Protein AF-A0A3D2M4D9-F1 (afdb_monomer_lite)

Sequence (129 aa):
GVFFDGTGNNLANAVVTEQCRHDDLQLVGERTLQEVMDYCQRHGFSDSNGDGYFTQAPDGSYGNAPSNVARLYGLYRDDTDQPLAADAESAVVRIYLEGIGTSSGEADSLYGQITGRGDTGIQARVRQS

Structure (mmCIF, N/CA/C/O backbone):
data_AF-A0A3D2M4D9-F1
#
_entry.id   AF-A0A3D2M4D9-F1
#
loop_
_atom_site.group_PDB
_atom_site.id
_atom_site.type_symbol
_atom_site.label_atom_id
_atom_site.label_alt_id
_atom_site.label_comp_id
_atom_site.label_asym_id
_atom_site.label_entity_id
_atom_site.label_seq_id
_atom_site.pdbx_PDB_ins_code
_atom_site.Cartn_x
_atom_site.Cartn_y
_atom_site.Cartn_z
_atom_site.occupancy
_atom_site.B_iso_or_equiv
_atom_site.auth_seq_id
_atom_site.auth_comp_id
_atom_site.auth_asym_id
_atom_site.auth_atom_id
_atom_site.pdbx_PDB_model_num
ATOM 1 N N . GLY A 1 1 ? 13.258 -1.057 -9.816 1.00 93.75 1 GLY A N 1
ATOM 2 C CA . GLY A 1 1 ? 12.795 0.022 -8.932 1.00 93.75 1 GLY A CA 1
ATOM 3 C C . GLY A 1 1 ? 12.333 -0.565 -7.620 1.00 93.75 1 GLY A C 1
ATOM 4 O O . GLY A 1 1 ? 11.639 -1.572 -7.641 1.00 93.75 1 GLY A O 1
ATOM 5 N N . VAL A 1 2 ? 12.725 0.044 -6.504 1.00 96.38 2 VAL A N 1
ATOM 6 C CA . VAL A 1 2 ? 12.248 -0.316 -5.162 1.00 96.38 2 VAL A CA 1
ATOM 7 C C . VAL A 1 2 ? 11.299 0.788 -4.695 1.00 96.38 2 VAL A C 1
ATOM 9 O O . VAL A 1 2 ? 11.669 1.961 -4.727 1.00 96.38 2 VAL A O 1
ATOM 12 N N . PHE A 1 3 ? 10.077 0.423 -4.318 1.00 97.50 3 PHE A N 1
ATOM 13 C CA . PHE A 1 3 ? 8.973 1.342 -4.051 1.00 97.50 3 PHE A CA 1
ATOM 14 C C . PHE A 1 3 ? 8.528 1.222 -2.594 1.00 97.50 3 PHE A C 1
ATOM 16 O O . PHE A 1 3 ? 7.851 0.266 -2.239 1.00 97.50 3 PHE A O 1
ATOM 23 N N . PHE A 1 4 ? 8.912 2.192 -1.766 1.00 97.25 4 PHE A N 1
ATOM 24 C CA . PHE A 1 4 ? 8.519 2.268 -0.358 1.00 97.25 4 PHE A CA 1
ATOM 25 C C . PHE A 1 4 ? 7.232 3.076 -0.216 1.00 97.25 4 PHE A C 1
ATOM 27 O O . PHE A 1 4 ? 7.211 4.254 -0.582 1.00 97.25 4 PHE A O 1
ATOM 34 N N . ASP A 1 5 ? 6.173 2.460 0.298 1.00 97.00 5 ASP A N 1
ATOM 35 C CA . ASP A 1 5 ? 4.900 3.148 0.491 1.00 97.00 5 ASP A CA 1
ATOM 36 C C . ASP A 1 5 ? 4.906 4.102 1.702 1.00 97.00 5 ASP A C 1
ATOM 38 O O . ASP A 1 5 ? 5.816 4.109 2.537 1.00 97.00 5 ASP A O 1
ATOM 42 N N . GLY A 1 6 ? 3.880 4.946 1.785 1.00 94.75 6 GLY A N 1
ATOM 43 C CA . GLY A 1 6 ? 3.696 5.912 2.859 1.00 94.75 6 GLY A CA 1
ATOM 44 C C . GLY A 1 6 ? 3.311 5.264 4.189 1.00 94.75 6 GLY A C 1
ATOM 45 O O . GLY A 1 6 ? 2.703 4.200 4.233 1.00 94.75 6 GLY A O 1
ATOM 46 N N . THR A 1 7 ? 3.638 5.934 5.293 1.00 95.75 7 THR A N 1
ATOM 47 C CA . THR A 1 7 ? 3.255 5.525 6.652 1.00 95.75 7 THR A CA 1
ATOM 48 C C . THR A 1 7 ? 1.764 5.190 6.750 1.00 95.75 7 THR A C 1
ATOM 50 O O . THR A 1 7 ? 0.928 5.964 6.292 1.00 95.75 7 THR A O 1
ATOM 53 N N . GLY A 1 8 ? 1.441 4.046 7.356 1.00 94.12 8 GLY A N 1
ATOM 54 C CA . GLY A 1 8 ? 0.066 3.573 7.530 1.00 94.12 8 GLY A CA 1
ATOM 55 C C . GLY A 1 8 ? -0.617 3.113 6.237 1.00 94.12 8 GLY A C 1
ATOM 56 O O . GLY A 1 8 ? -1.818 2.864 6.249 1.00 94.12 8 GLY A O 1
ATOM 57 N N . ASN A 1 9 ? 0.104 2.999 5.117 1.00 94.38 9 ASN A N 1
ATOM 58 C CA . ASN A 1 9 ? -0.452 2.508 3.860 1.00 94.38 9 ASN A CA 1
ATOM 59 C C . ASN A 1 9 ? 0.289 1.258 3.374 1.00 94.38 9 ASN A C 1
ATOM 61 O O . ASN A 1 9 ? 1.520 1.196 3.392 1.00 94.38 9 ASN A O 1
ATOM 65 N N . ASN A 1 10 ? -0.471 0.250 2.954 1.00 93.75 10 ASN A N 1
ATOM 66 C CA . ASN A 1 10 ? 0.062 -0.860 2.190 1.00 93.75 10 ASN A CA 1
ATOM 67 C C . ASN A 1 10 ? -0.957 -1.338 1.149 1.00 93.75 10 ASN A C 1
A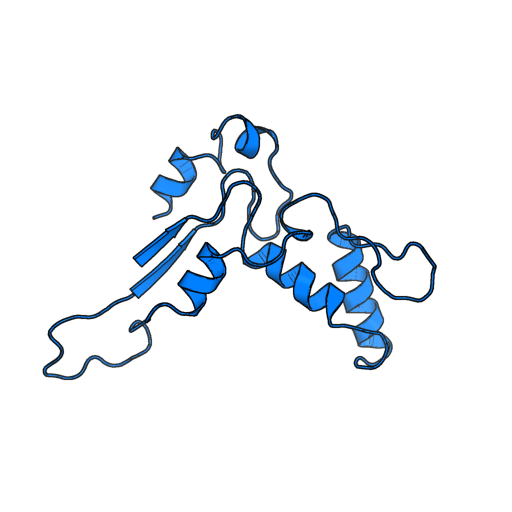TOM 69 O O . ASN A 1 10 ? -2.165 -1.300 1.382 1.00 93.75 10 ASN A O 1
ATOM 73 N N . LEU A 1 11 ? -0.456 -1.802 0.005 1.00 93.88 11 LEU A N 1
ATOM 74 C CA . LEU A 1 11 ? -1.276 -2.182 -1.138 1.00 93.88 11 LEU A CA 1
ATOM 75 C C . LEU A 1 11 ? -2.203 -3.363 -0.824 1.00 93.88 11 LEU A C 1
ATOM 77 O O . LEU A 1 11 ? -3.348 -3.341 -1.259 1.00 93.88 11 LEU A O 1
ATOM 81 N N . ALA A 1 12 ? -1.744 -4.372 -0.079 1.00 91.81 12 ALA A N 1
ATOM 82 C CA . ALA A 1 12 ? -2.549 -5.559 0.201 1.00 91.81 12 ALA A CA 1
ATOM 83 C C . ALA A 1 12 ? -3.807 -5.214 1.015 1.00 91.81 12 ALA A C 1
ATOM 85 O O . ALA A 1 12 ? -4.911 -5.575 0.616 1.00 91.81 12 ALA A O 1
ATOM 86 N N . ASN A 1 13 ? -3.656 -4.447 2.096 1.00 90.50 13 ASN A N 1
ATOM 87 C CA . ASN A 1 13 ? -4.765 -4.007 2.940 1.00 90.50 13 ASN A CA 1
ATOM 88 C C . ASN A 1 13 ? -5.642 -2.977 2.208 1.00 90.50 13 ASN A C 1
ATOM 90 O O . ASN A 1 13 ? -6.862 -3.045 2.299 1.00 90.50 13 ASN A O 1
ATOM 94 N N . ALA A 1 14 ? -5.054 -2.071 1.420 1.00 88.75 14 ALA A N 1
ATOM 95 C CA . ALA A 1 14 ? -5.819 -1.085 0.652 1.00 88.75 14 ALA A CA 1
ATOM 96 C C . ALA A 1 14 ? -6.642 -1.706 -0.498 1.00 88.75 14 ALA A C 1
ATOM 98 O O . ALA A 1 14 ? -7.649 -1.138 -0.914 1.00 88.75 14 ALA A O 1
ATOM 99 N N . VAL A 1 15 ? -6.238 -2.865 -1.033 1.00 83.69 15 VAL A N 1
ATOM 100 C CA . VAL A 1 15 ? -7.025 -3.607 -2.039 1.00 83.69 15 VAL A CA 1
ATOM 101 C C . VAL A 1 15 ? -8.246 -4.281 -1.414 1.00 83.69 15 VAL A C 1
ATOM 103 O O . VAL A 1 15 ? -9.280 -4.365 -2.077 1.00 83.69 15 VAL A O 1
ATOM 106 N N . VAL A 1 16 ? -8.175 -4.682 -0.139 1.00 80.44 16 VAL A N 1
ATOM 107 C CA . VAL A 1 16 ? -9.354 -5.160 0.607 1.00 80.44 16 VAL A CA 1
ATOM 108 C C . VAL A 1 16 ? -10.445 -4.089 0.620 1.00 80.44 16 VAL A C 1
ATOM 110 O O . VAL A 1 16 ? -11.601 -4.403 0.352 1.00 80.44 16 VAL A O 1
ATOM 113 N N . THR A 1 17 ? -10.077 -2.817 0.819 1.00 72.38 17 THR A N 1
ATOM 114 C CA . THR A 1 17 ? -11.002 -1.677 0.706 1.00 72.38 17 THR A CA 1
ATOM 115 C C . THR A 1 17 ? -11.742 -1.654 -0.618 1.00 72.38 17 THR A C 1
ATOM 117 O O . THR A 1 17 ? -12.953 -1.452 -0.642 1.00 72.38 17 THR A O 1
ATOM 120 N N . GLU A 1 18 ? -11.018 -1.817 -1.724 1.00 71.12 18 GLU A N 1
ATOM 121 C CA . GLU A 1 18 ? -11.602 -1.716 -3.059 1.00 71.12 18 GLU A CA 1
ATOM 122 C C . GLU A 1 18 ? -12.625 -2.833 -3.286 1.00 71.12 18 GLU A C 1
ATOM 124 O O . GLU A 1 18 ? -13.718 -2.567 -3.772 1.00 71.12 18 GLU A O 1
ATOM 129 N N . GLN A 1 19 ? -12.313 -4.057 -2.852 1.00 74.25 19 GLN A N 1
ATOM 130 C CA . GLN A 1 19 ? -13.240 -5.190 -2.925 1.00 74.25 19 GLN A CA 1
ATOM 131 C C . GLN A 1 19 ? -14.484 -4.949 -2.066 1.00 74.25 19 GLN A C 1
ATOM 133 O O . GLN A 1 19 ? -15.602 -5.021 -2.569 1.00 74.25 19 GLN A O 1
ATOM 138 N N . CYS A 1 20 ? -14.300 -4.547 -0.807 1.00 77.69 20 CYS A N 1
ATOM 139 C CA . CYS A 1 20 ? -15.410 -4.258 0.099 1.00 77.69 20 CYS A CA 1
ATOM 140 C C . CYS A 1 20 ? -16.296 -3.091 -0.373 1.00 77.69 20 CYS A C 1
ATOM 142 O O . CYS A 1 20 ? -17.467 -3.039 -0.015 1.00 77.69 20 CYS A O 1
ATOM 144 N N . ARG A 1 21 ? -15.774 -2.151 -1.173 1.00 67.56 21 ARG A N 1
ATOM 145 C CA . ARG A 1 21 ? -16.564 -1.056 -1.771 1.00 67.56 21 ARG A CA 1
ATOM 146 C C . ARG A 1 21 ? -17.212 -1.423 -3.104 1.00 67.56 21 ARG A C 1
ATOM 148 O O . ARG A 1 21 ? -18.179 -0.773 -3.482 1.00 67.56 21 ARG A O 1
ATOM 155 N N . HIS A 1 22 ? -16.646 -2.382 -3.833 1.00 66.06 22 HIS A N 1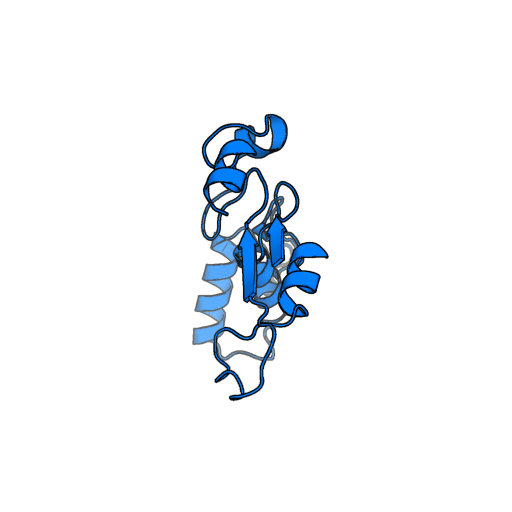
ATOM 156 C CA . HIS A 1 22 ? -17.122 -2.793 -5.153 1.00 66.06 22 HIS A CA 1
ATOM 157 C C . HIS A 1 22 ? -18.197 -3.886 -5.074 1.00 66.06 22 HIS A C 1
ATOM 159 O O . HIS A 1 22 ? -19.068 -3.944 -5.944 1.00 66.06 22 HIS A O 1
ATOM 165 N N . ASP A 1 23 ? -18.162 -4.734 -4.043 1.00 60.66 23 ASP A N 1
ATOM 166 C CA . ASP A 1 23 ? -19.130 -5.812 -3.824 1.00 60.66 23 ASP A CA 1
ATOM 167 C C . ASP A 1 23 ? -20.456 -5.267 -3.256 1.00 60.66 23 ASP A C 1
ATOM 169 O O . ASP A 1 23 ? -20.897 -5.590 -2.155 1.00 60.66 23 ASP A O 1
ATOM 173 N N . ASP A 1 24 ? -21.102 -4.421 -4.059 1.00 53.25 24 ASP A N 1
ATOM 174 C CA . ASP A 1 24 ? -22.504 -4.044 -3.946 1.00 53.25 24 ASP A CA 1
ATOM 175 C C . ASP A 1 24 ? -23.369 -5.307 -4.105 1.00 53.25 24 ASP A C 1
ATOM 177 O O . ASP A 1 24 ? -23.164 -6.109 -5.025 1.00 53.25 24 ASP A O 1
ATOM 181 N N . LEU A 1 25 ? -24.397 -5.442 -3.257 1.00 51.28 25 LEU A N 1
ATOM 182 C CA . LEU A 1 25 ? -25.401 -6.526 -3.203 1.00 51.28 25 LEU A CA 1
ATOM 183 C C . LEU A 1 25 ? -25.963 -7.006 -4.560 1.00 51.28 25 LEU A C 1
ATOM 185 O O . LEU A 1 25 ? -26.581 -8.065 -4.639 1.00 51.28 25 LEU A O 1
ATOM 189 N N . GLN A 1 26 ? -25.785 -6.232 -5.631 1.00 51.59 26 GLN A N 1
ATOM 190 C CA . GLN A 1 26 ? -26.298 -6.517 -6.967 1.00 51.59 26 GLN A CA 1
ATOM 191 C C . GLN A 1 26 ? -25.433 -7.489 -7.791 1.00 51.59 26 GLN A C 1
ATOM 193 O O . GLN A 1 26 ? -25.914 -7.984 -8.810 1.00 51.59 26 GLN A O 1
ATOM 198 N N . LEU A 1 27 ? -24.187 -7.776 -7.388 1.00 52.41 27 LEU A N 1
ATOM 199 C CA . LEU A 1 27 ? -23.225 -8.526 -8.219 1.00 52.41 27 LEU A CA 1
ATOM 200 C C . LEU A 1 27 ? -22.890 -9.942 -7.716 1.00 52.41 27 LEU A C 1
ATOM 202 O O . LEU A 1 27 ? -22.284 -10.717 -8.458 1.00 52.41 27 LEU A O 1
ATOM 206 N N . VAL A 1 28 ? -23.295 -10.311 -6.496 1.00 57.72 28 VAL A N 1
ATOM 207 C CA . VAL A 1 28 ? -22.802 -11.520 -5.814 1.00 57.72 28 VAL A CA 1
ATOM 208 C C . VAL A 1 28 ? -23.964 -12.352 -5.250 1.00 57.72 28 VAL A C 1
ATOM 210 O O . VAL A 1 28 ? -24.859 -11.823 -4.600 1.00 57.72 28 VAL A O 1
ATOM 213 N N . GLY A 1 29 ? -23.981 -13.669 -5.498 1.00 61.88 29 GLY A N 1
ATOM 214 C CA . GLY A 1 29 ? -25.024 -14.567 -4.971 1.00 61.88 29 GLY A CA 1
ATOM 215 C C . GLY A 1 29 ? -24.987 -14.705 -3.439 1.00 61.88 29 GLY A C 1
ATOM 216 O O . GLY A 1 29 ? -23.916 -14.610 -2.845 1.00 61.88 29 GLY A O 1
ATOM 217 N N . GLU A 1 30 ? -26.131 -14.998 -2.802 1.00 62.59 30 GLU A N 1
ATOM 218 C CA . GLU A 1 30 ? -26.339 -14.949 -1.332 1.00 62.59 30 GLU A CA 1
ATOM 219 C C . GLU A 1 30 ? -25.235 -15.609 -0.482 1.00 62.59 30 GLU A C 1
ATOM 221 O O . GLU A 1 30 ? -24.820 -15.064 0.538 1.00 62.59 30 GLU A O 1
ATOM 226 N N . ARG A 1 31 ? -24.721 -16.776 -0.890 1.00 61.28 31 ARG A N 1
ATOM 227 C CA . ARG A 1 31 ? -23.702 -17.505 -0.113 1.00 61.28 31 ARG A CA 1
ATOM 228 C C . ARG A 1 31 ? -22.322 -16.839 -0.170 1.00 61.28 31 ARG A C 1
ATOM 230 O O . ARG A 1 31 ? -21.616 -16.810 0.830 1.00 61.28 31 ARG A O 1
ATOM 237 N N . THR A 1 32 ? -21.950 -16.312 -1.333 1.00 69.81 32 THR A N 1
ATOM 238 C CA . THR A 1 32 ? -20.684 -15.590 -1.538 1.00 69.81 32 THR A CA 1
ATOM 239 C C . THR A 1 32 ? -20.766 -14.191 -0.931 1.00 69.81 32 THR A C 1
ATOM 241 O O . THR A 1 32 ? -19.792 -13.709 -0.367 1.00 69.81 32 THR A O 1
ATOM 244 N N . LEU A 1 33 ? -21.956 -13.586 -0.949 1.00 69.12 33 LEU A N 1
ATOM 245 C CA . LEU A 1 33 ? -22.233 -12.324 -0.277 1.00 69.12 33 LEU A CA 1
ATOM 246 C C . LEU A 1 33 ? -21.955 -12.415 1.231 1.00 69.12 33 LEU A C 1
ATOM 248 O O . LEU A 1 33 ? -21.252 -11.567 1.765 1.00 69.12 33 LEU A O 1
ATOM 252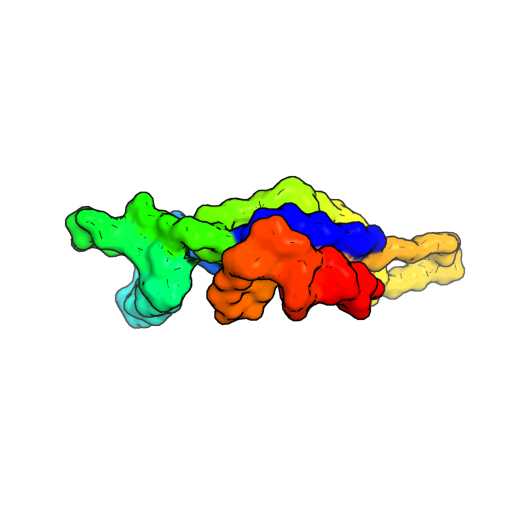 N N . GLN A 1 34 ? -22.436 -13.461 1.912 1.00 73.69 34 GLN A N 1
ATOM 253 C CA . GLN A 1 34 ? -22.190 -13.641 3.349 1.00 73.69 34 GLN A CA 1
ATOM 254 C C . GLN A 1 34 ? -20.688 -13.748 3.674 1.00 73.69 34 GLN A C 1
ATOM 256 O O . GLN A 1 34 ? -20.217 -13.128 4.621 1.00 73.69 34 GLN A O 1
ATOM 261 N N . GLU A 1 35 ? -19.927 -14.504 2.875 1.00 79.00 35 GLU A N 1
ATOM 262 C CA . GLU A 1 35 ? -18.480 -14.689 3.060 1.00 79.00 35 GLU A CA 1
ATOM 263 C C . GLU A 1 35 ? -17.701 -13.371 2.881 1.00 79.00 35 GLU A C 1
ATOM 265 O O . GLU A 1 35 ? -16.794 -13.081 3.667 1.00 79.00 35 GLU A O 1
ATOM 270 N N . VAL A 1 36 ? -18.081 -12.559 1.886 1.00 76.44 36 VAL A N 1
ATOM 271 C CA . VAL A 1 36 ? -17.508 -11.225 1.640 1.00 76.44 36 VAL A CA 1
ATOM 272 C C . VAL A 1 36 ? -17.865 -10.262 2.771 1.00 76.44 36 VAL A C 1
ATOM 274 O O . VAL A 1 36 ? -16.981 -9.591 3.301 1.00 76.44 36 VAL A O 1
ATOM 277 N N . MET A 1 37 ? -19.131 -10.231 3.197 1.00 76.62 37 MET A N 1
ATOM 278 C CA . MET A 1 37 ? -19.580 -9.369 4.294 1.00 76.62 37 MET A CA 1
ATOM 279 C C . MET A 1 37 ? -18.826 -9.677 5.590 1.00 76.62 37 MET A C 1
ATOM 281 O O . MET A 1 37 ? -18.268 -8.774 6.215 1.00 76.62 37 MET A O 1
ATOM 285 N N . ASP A 1 38 ? -18.728 -10.957 5.947 1.00 82.62 38 ASP A N 1
ATOM 286 C CA . ASP A 1 38 ? -17.968 -11.429 7.103 1.00 82.62 38 ASP A CA 1
ATOM 287 C C . ASP A 1 38 ? -16.484 -11.037 7.012 1.00 82.62 38 ASP A C 1
ATOM 289 O O . ASP A 1 38 ? -15.861 -10.672 8.012 1.00 82.62 38 ASP A O 1
ATOM 293 N N . TYR A 1 39 ? -15.890 -11.126 5.819 1.00 84.12 39 TYR A N 1
ATOM 294 C CA . TYR A 1 39 ? -14.505 -10.728 5.585 1.00 84.12 39 TYR A CA 1
ATOM 295 C C . TYR A 1 39 ? -14.296 -9.225 5.794 1.00 84.12 39 TYR A C 1
ATOM 297 O O . TYR A 1 39 ? -13.440 -8.831 6.585 1.00 84.12 39 TYR A O 1
ATOM 305 N N . CYS A 1 40 ? -15.116 -8.392 5.163 1.00 83.88 40 CYS A N 1
ATOM 306 C CA . CYS A 1 40 ? -15.032 -6.940 5.270 1.00 83.88 40 CYS A CA 1
ATOM 307 C C . CYS A 1 40 ? -15.287 -6.447 6.704 1.00 83.88 40 CYS A C 1
ATOM 309 O O . CYS A 1 40 ? -14.543 -5.604 7.209 1.00 83.88 40 CYS A O 1
ATOM 311 N N . GLN A 1 41 ? -16.257 -7.033 7.412 1.00 85.19 41 GLN A N 1
ATOM 312 C CA . GLN A 1 41 ? -16.516 -6.712 8.819 1.00 85.19 41 GLN A CA 1
ATOM 313 C C . GLN A 1 41 ? -15.331 -7.051 9.729 1.00 85.19 41 GLN A C 1
ATOM 315 O O . GLN A 1 41 ? -14.978 -6.253 10.599 1.00 85.19 41 GLN A O 1
ATOM 320 N N . ARG A 1 42 ? -14.657 -8.191 9.510 1.00 85.75 42 ARG A N 1
ATOM 321 C CA . ARG A 1 42 ? -13.430 -8.540 10.255 1.00 85.75 42 ARG A CA 1
ATOM 322 C C . ARG A 1 42 ? -12.305 -7.529 10.051 1.00 85.75 42 ARG A C 1
ATOM 324 O O . ARG A 1 42 ? -11.500 -7.340 10.958 1.00 85.75 42 ARG A O 1
ATOM 331 N N . HIS A 1 43 ? -12.264 -6.876 8.894 1.00 84.62 43 HIS A N 1
ATOM 332 C CA . HIS A 1 43 ? -11.293 -5.831 8.583 1.00 84.62 43 HIS A CA 1
ATOM 333 C C . HIS A 1 43 ? -11.771 -4.419 8.956 1.00 84.62 43 HIS A C 1
ATOM 335 O O . HIS A 1 43 ? -11.084 -3.451 8.655 1.00 84.62 43 HIS A O 1
ATOM 341 N N . GLY A 1 44 ? -12.891 -4.290 9.677 1.00 85.69 44 GLY A N 1
ATOM 342 C CA . GLY A 1 44 ? -13.347 -3.032 10.274 1.00 85.69 44 GLY A CA 1
ATOM 343 C C . GLY A 1 44 ? -14.253 -2.183 9.383 1.00 85.69 44 GLY A C 1
ATOM 344 O O . GLY A 1 44 ? -14.541 -1.037 9.729 1.00 85.69 44 GLY A O 1
ATOM 345 N N . PHE A 1 45 ? -14.733 -2.733 8.266 1.00 87.12 45 PHE A N 1
ATOM 346 C CA . PHE A 1 45 ? -15.813 -2.116 7.504 1.00 87.12 45 PHE A CA 1
ATOM 347 C C . PHE A 1 45 ? -17.146 -2.322 8.216 1.00 87.12 45 PHE A C 1
ATOM 349 O O . PHE A 1 45 ? -17.408 -3.382 8.787 1.00 87.12 45 PHE A O 1
ATOM 356 N N . SER A 1 46 ? -18.012 -1.314 8.176 1.00 84.94 46 SER A N 1
ATOM 357 C CA . SER A 1 46 ? -19.341 -1.416 8.779 1.00 84.94 46 SER A CA 1
ATOM 358 C C . SER A 1 46 ? -20.416 -0.739 7.942 1.00 84.94 46 SER A C 1
ATOM 360 O O . SER A 1 46 ? -20.161 0.210 7.197 1.00 84.94 46 SER A O 1
ATOM 362 N N . ASP A 1 47 ? -21.621 -1.282 8.067 1.00 82.25 47 ASP A N 1
ATOM 363 C CA . ASP A 1 47 ? -22.858 -0.718 7.552 1.00 82.25 47 ASP A CA 1
ATOM 364 C C . ASP A 1 47 ? -23.562 0.007 8.708 1.00 82.25 47 ASP A C 1
ATOM 366 O O . ASP A 1 47 ? -23.955 -0.605 9.704 1.00 82.25 47 ASP A O 1
ATOM 370 N N . SER A 1 48 ? -23.683 1.329 8.597 1.00 77.06 48 SER A N 1
ATOM 371 C CA . SER A 1 48 ? -24.335 2.158 9.614 1.00 77.06 48 SER A CA 1
ATOM 372 C C . SER A 1 48 ? -25.863 2.173 9.528 1.00 77.06 48 SER A C 1
ATOM 374 O O . SER A 1 48 ? -26.509 2.676 10.448 1.00 77.06 48 SER A O 1
ATOM 376 N N . ASN A 1 49 ? -26.438 1.685 8.428 1.00 76.44 49 ASN A N 1
ATOM 377 C CA . ASN A 1 49 ? -27.840 1.885 8.063 1.00 76.44 49 ASN A CA 1
ATOM 378 C C . ASN A 1 49 ? -28.627 0.568 7.942 1.00 76.44 49 ASN A C 1
ATOM 380 O O . ASN A 1 49 ? -29.858 0.604 7.936 1.00 76.44 49 ASN A O 1
ATOM 384 N N . GLY A 1 50 ? -27.943 -0.578 7.898 1.00 69.81 50 GLY A N 1
ATOM 385 C CA . GLY A 1 50 ? -28.542 -1.911 7.816 1.00 69.81 50 GLY A CA 1
ATOM 386 C C . GLY A 1 50 ? -29.057 -2.272 6.420 1.00 69.81 50 GLY A C 1
ATOM 387 O O . GLY A 1 50 ? -29.913 -3.150 6.304 1.00 69.81 50 GLY A O 1
ATOM 388 N N . ASP A 1 51 ? -28.596 -1.573 5.381 1.00 72.25 51 ASP A N 1
ATOM 389 C CA . ASP A 1 51 ? -28.973 -1.792 3.982 1.00 72.25 51 ASP A CA 1
ATOM 390 C C . ASP A 1 51 ? -28.022 -2.748 3.240 1.00 72.25 51 ASP A C 1
ATOM 392 O O . ASP A 1 51 ? -28.267 -3.068 2.078 1.00 72.25 51 ASP A O 1
ATOM 396 N N . GLY A 1 52 ? -26.994 -3.254 3.929 1.00 67.50 52 GLY A N 1
ATOM 397 C CA . GLY A 1 52 ? -25.997 -4.191 3.421 1.00 67.50 52 GLY A CA 1
ATOM 398 C C . GLY A 1 52 ? -24.889 -3.535 2.597 1.00 67.50 52 GLY A C 1
ATOM 399 O O . GLY A 1 52 ? -24.118 -4.250 1.959 1.00 67.50 52 GLY A O 1
ATOM 400 N N . TYR A 1 53 ? -24.786 -2.203 2.628 1.00 69.88 53 TYR A N 1
ATOM 401 C CA . TYR A 1 53 ? -23.699 -1.451 2.011 1.00 69.88 53 TYR A CA 1
ATOM 402 C C . TYR A 1 53 ? -22.713 -0.948 3.070 1.00 69.88 53 TYR A C 1
ATOM 404 O O . TYR A 1 53 ? -23.091 -0.365 4.087 1.00 69.88 53 TYR A O 1
ATOM 412 N N . PHE A 1 54 ? -21.412 -1.123 2.828 1.00 79.06 54 PHE A N 1
ATOM 413 C CA . PHE A 1 54 ? -20.390 -0.583 3.724 1.00 79.06 54 PHE A CA 1
ATOM 414 C C . PHE A 1 54 ? -20.294 0.940 3.581 1.00 79.06 54 PHE A C 1
ATOM 416 O O . PHE A 1 54 ? -19.697 1.467 2.641 1.00 79.06 54 PHE A O 1
ATOM 423 N N . THR A 1 55 ? -20.867 1.664 4.541 1.00 78.69 55 THR A N 1
ATOM 424 C CA . THR A 1 55 ? -20.849 3.135 4.589 1.00 78.69 55 THR A CA 1
ATOM 425 C C . THR A 1 55 ? -19.653 3.694 5.358 1.00 78.69 55 THR A C 1
ATOM 427 O O . THR A 1 55 ? -19.351 4.884 5.241 1.00 78.69 55 THR A O 1
ATOM 430 N N . GLN A 1 56 ? -18.955 2.858 6.131 1.00 84.25 56 GLN A N 1
ATOM 431 C CA . GLN A 1 56 ? -17.788 3.244 6.922 1.00 84.25 56 GLN A CA 1
ATOM 432 C C . GLN A 1 56 ? -16.620 2.289 6.684 1.00 84.25 56 GLN A C 1
ATOM 434 O O . GLN A 1 56 ? -16.767 1.067 6.748 1.00 84.25 56 GLN A O 1
ATOM 439 N N . ALA A 1 57 ? -15.452 2.878 6.442 1.00 86.56 57 ALA A N 1
ATOM 440 C CA . ALA A 1 57 ? -14.173 2.189 6.363 1.00 86.56 57 ALA A CA 1
ATOM 441 C C . ALA A 1 57 ? -13.414 2.348 7.694 1.00 86.56 57 ALA A C 1
ATOM 443 O O . ALA A 1 57 ? -13.613 3.357 8.381 1.00 86.56 57 ALA A O 1
ATOM 444 N N . PRO A 1 58 ? -12.547 1.392 8.064 1.00 88.94 58 PRO A N 1
ATOM 445 C CA . PRO A 1 58 ? -11.732 1.497 9.270 1.00 88.94 58 PRO A CA 1
ATOM 446 C C . PRO A 1 58 ? -10.748 2.670 9.182 1.00 88.94 58 PRO A C 1
ATOM 448 O O . PRO A 1 58 ? -10.325 3.068 8.100 1.00 88.94 58 PRO A O 1
ATOM 451 N N . ASP A 1 59 ? -10.331 3.195 10.331 1.00 87.31 59 ASP A N 1
ATOM 452 C CA . ASP A 1 59 ? -9.221 4.148 10.393 1.00 87.31 59 ASP A CA 1
ATOM 453 C C . ASP A 1 59 ? -7.895 3.367 10.392 1.00 87.31 59 ASP A C 1
ATOM 455 O O . ASP A 1 59 ? -7.589 2.651 11.348 1.00 87.31 59 ASP A O 1
ATOM 459 N N . GLY A 1 60 ? -7.151 3.419 9.282 1.00 90.81 60 GLY A N 1
ATOM 460 C CA . GLY A 1 60 ? -5.894 2.686 9.095 1.00 90.81 60 GLY A CA 1
ATOM 461 C C . GLY A 1 60 ? -5.676 2.180 7.667 1.00 90.81 60 GLY A C 1
ATOM 462 O O . GLY A 1 60 ? -6.380 2.556 6.729 1.00 90.81 60 GLY A O 1
ATOM 463 N N . SER A 1 61 ? -4.694 1.298 7.490 1.00 92.44 61 SER A N 1
ATOM 464 C CA . SER A 1 61 ? -4.276 0.768 6.184 1.00 92.44 61 SER A CA 1
ATOM 465 C C . SER A 1 61 ? -5.391 0.082 5.393 1.00 92.44 61 SER A C 1
ATOM 467 O O . SER A 1 61 ? -5.438 0.227 4.174 1.00 92.44 61 SER A O 1
ATOM 469 N N . TYR A 1 62 ? -6.319 -0.590 6.076 1.00 91.00 62 TYR A N 1
ATOM 470 C CA . TYR A 1 62 ? -7.508 -1.210 5.480 1.00 91.00 62 TYR A CA 1
ATOM 471 C C . TYR A 1 62 ? -8.606 -0.225 5.095 1.00 91.00 62 TYR A C 1
ATOM 473 O O . TYR A 1 62 ? -9.568 -0.640 4.477 1.00 91.00 62 TYR A O 1
ATOM 481 N N . GLY A 1 63 ? -8.538 1.043 5.501 1.00 88.81 63 GLY A N 1
ATOM 482 C CA . GLY A 1 63 ? -9.500 2.064 5.073 1.00 88.81 63 GLY A CA 1
ATOM 483 C C . GLY A 1 63 ? -8.954 2.972 3.983 1.00 88.81 63 GLY A C 1
ATOM 484 O O . GLY A 1 63 ? -9.686 3.777 3.403 1.00 88.81 63 GLY A O 1
ATOM 485 N N . ASN A 1 64 ? -7.660 2.843 3.696 1.00 90.50 64 ASN A N 1
ATOM 486 C CA . ASN A 1 64 ? -6.970 3.640 2.706 1.00 90.50 64 ASN A CA 1
ATOM 487 C C . ASN A 1 64 ? -7.246 3.131 1.288 1.00 90.50 64 ASN A C 1
ATOM 489 O O . ASN A 1 64 ? -7.546 1.960 1.053 1.00 90.50 64 ASN A O 1
ATOM 493 N N . ALA A 1 65 ? -7.095 4.038 0.325 1.00 88.88 65 ALA A N 1
ATOM 494 C CA . ALA A 1 65 ? -6.993 3.695 -1.087 1.00 88.88 65 ALA A CA 1
ATOM 495 C C . ALA A 1 65 ? -5.520 3.441 -1.475 1.00 88.88 65 ALA A C 1
ATOM 497 O O . ALA A 1 65 ? -4.613 3.969 -0.813 1.00 88.88 65 ALA A O 1
ATOM 498 N N . PRO A 1 66 ? -5.259 2.724 -2.589 1.00 91.50 66 PRO A N 1
ATOM 499 C CA . PRO A 1 66 ? -3.907 2.553 -3.109 1.00 91.50 66 PRO A CA 1
ATOM 500 C C . PRO A 1 66 ? -3.207 3.899 -3.330 1.00 91.50 66 PRO A C 1
ATOM 502 O O . PRO A 1 66 ? -3.719 4.778 -4.041 1.00 91.50 66 PRO A O 1
ATOM 505 N N . SER A 1 67 ? -2.027 4.048 -2.726 1.00 94.69 67 SER A N 1
ATOM 506 C CA . SER A 1 67 ? -1.225 5.269 -2.791 1.00 94.69 67 SER A CA 1
ATOM 507 C C . SER A 1 67 ? -0.669 5.527 -4.196 1.00 94.69 67 SER A C 1
ATOM 509 O O . SER A 1 67 ? -0.672 4.658 -5.071 1.00 94.69 67 SER A O 1
ATOM 511 N N . ASN A 1 68 ? -0.105 6.717 -4.419 1.00 96.81 68 ASN A N 1
ATOM 512 C CA . ASN A 1 68 ? 0.623 6.994 -5.660 1.00 96.81 68 ASN A CA 1
ATOM 513 C C . ASN A 1 68 ? 1.852 6.089 -5.836 1.00 96.81 68 ASN A C 1
ATOM 515 O O . ASN A 1 68 ? 2.194 5.769 -6.970 1.00 96.81 68 ASN A O 1
ATOM 519 N N . VAL A 1 69 ? 2.492 5.649 -4.746 1.00 97.44 69 VAL A N 1
ATOM 520 C CA . VAL A 1 69 ? 3.613 4.700 -4.811 1.00 97.44 69 VAL A CA 1
ATOM 521 C C . VAL A 1 69 ? 3.117 3.335 -5.273 1.00 97.44 69 VAL A C 1
ATOM 523 O O . VAL A 1 69 ? 3.704 2.756 -6.182 1.00 97.44 69 VAL A O 1
ATOM 526 N N . ALA A 1 70 ? 2.005 2.856 -4.715 1.00 95.56 70 ALA A N 1
ATOM 527 C CA . ALA A 1 70 ? 1.389 1.600 -5.124 1.00 95.56 70 ALA A CA 1
ATOM 528 C C . ALA A 1 70 ? 0.918 1.644 -6.592 1.00 95.56 70 ALA A C 1
ATOM 530 O O . ALA A 1 70 ? 1.144 0.706 -7.356 1.00 95.56 70 ALA A O 1
ATOM 531 N N . ARG A 1 71 ? 0.340 2.772 -7.027 1.00 95.44 71 ARG A N 1
ATOM 532 C CA . ARG A 1 71 ? -0.039 3.004 -8.432 1.00 95.44 71 ARG A CA 1
ATOM 533 C C . ARG A 1 71 ? 1.177 3.024 -9.352 1.00 95.44 71 ARG A C 1
ATOM 535 O O . ARG A 1 71 ? 1.158 2.382 -10.397 1.00 95.44 71 ARG A O 1
ATOM 542 N N . LEU A 1 72 ? 2.240 3.728 -8.962 1.00 97.06 72 LEU A N 1
ATOM 543 C CA . LEU A 1 72 ? 3.478 3.781 -9.733 1.00 97.06 72 LEU A CA 1
ATOM 544 C C . LEU A 1 72 ? 4.122 2.399 -9.834 1.00 97.06 72 LEU A C 1
ATOM 546 O O . LEU A 1 72 ? 4.516 2.017 -10.928 1.00 97.06 72 LEU A O 1
ATOM 550 N N . TYR A 1 73 ? 4.175 1.640 -8.736 1.00 97.00 73 TYR A N 1
ATOM 551 C CA . TYR A 1 73 ? 4.621 0.247 -8.738 1.00 97.00 73 TYR A CA 1
ATOM 552 C C . TYR A 1 73 ? 3.826 -0.579 -9.755 1.00 97.00 73 TYR A C 1
ATOM 554 O O . TYR A 1 73 ? 4.432 -1.242 -10.594 1.00 97.00 73 TYR A O 1
ATOM 562 N N . GLY A 1 74 ? 2.491 -0.474 -9.744 1.00 94.94 74 GLY A N 1
ATOM 563 C CA . GLY A 1 74 ? 1.604 -1.165 -10.683 1.00 94.94 74 GLY A CA 1
ATOM 564 C C . GLY A 1 74 ? 1.857 -0.822 -12.157 1.00 94.94 74 GLY A C 1
ATOM 565 O O . GLY A 1 74 ? 1.771 -1.706 -13.006 1.0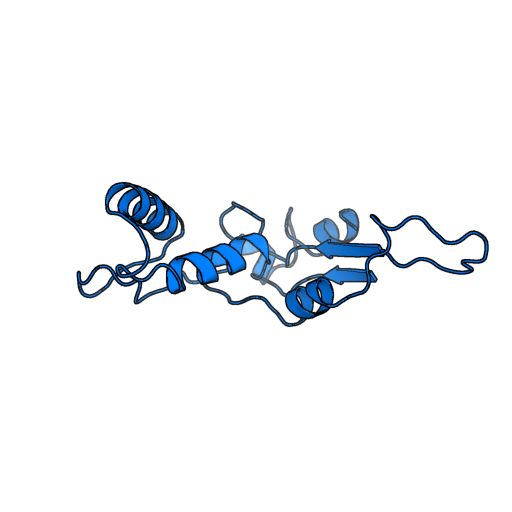0 94.94 74 GLY A O 1
ATOM 566 N N . LEU A 1 75 ? 2.224 0.430 -12.448 1.00 96.00 75 LEU A N 1
ATOM 567 C CA . LEU A 1 75 ? 2.523 0.931 -13.796 1.00 96.00 75 LEU A CA 1
ATOM 568 C C . LEU A 1 75 ? 3.989 0.747 -14.219 1.00 96.00 75 LEU A C 1
ATOM 570 O O . LEU A 1 75 ? 4.319 0.945 -15.389 1.00 96.00 75 LEU A O 1
ATOM 574 N N . TYR A 1 76 ? 4.884 0.426 -13.285 1.00 96.31 76 TYR A N 1
ATOM 575 C CA . TYR A 1 76 ? 6.307 0.309 -13.572 1.00 96.31 76 TYR A CA 1
ATOM 576 C C . TYR A 1 76 ? 6.603 -0.959 -14.372 1.00 96.31 76 TYR A C 1
ATOM 578 O O . TYR A 1 76 ? 6.027 -2.016 -14.111 1.00 96.31 76 TYR A O 1
ATOM 586 N N . ARG A 1 77 ? 7.532 -0.852 -15.329 1.00 93.31 77 ARG A N 1
ATOM 587 C CA . ARG A 1 77 ? 7.955 -1.983 -16.161 1.00 93.31 77 ARG A CA 1
ATOM 588 C C . ARG A 1 77 ? 8.535 -3.099 -15.292 1.00 93.31 77 ARG A C 1
ATOM 590 O O . ARG A 1 77 ? 9.285 -2.828 -14.353 1.00 93.31 77 ARG A O 1
ATOM 597 N N . ASP A 1 78 ? 8.191 -4.331 -15.642 1.00 93.75 78 ASP A N 1
ATOM 598 C CA . ASP A 1 78 ? 8.638 -5.538 -14.963 1.00 93.75 78 ASP A CA 1
ATOM 599 C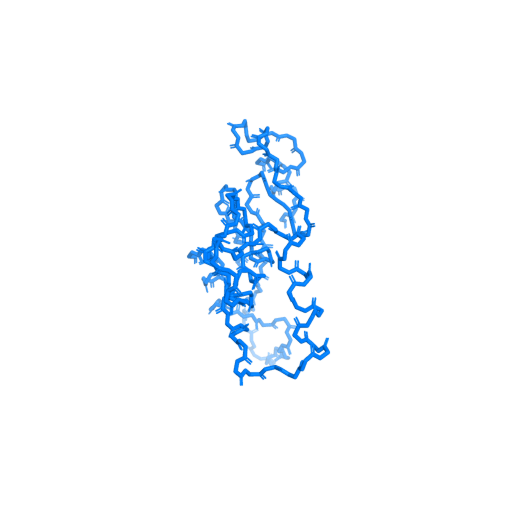 C . ASP A 1 78 ? 8.979 -6.607 -16.000 1.00 93.75 78 ASP A C 1
ATOM 601 O O . ASP A 1 78 ? 8.110 -7.096 -16.726 1.00 93.75 78 ASP A O 1
ATOM 605 N N . ASP A 1 79 ? 10.265 -6.915 -16.093 1.00 93.69 79 ASP A N 1
ATOM 606 C CA . ASP A 1 79 ? 10.826 -7.855 -17.055 1.00 93.69 79 ASP A CA 1
ATOM 607 C C . ASP A 1 79 ? 11.036 -9.248 -16.412 1.00 93.69 79 ASP A C 1
ATOM 609 O O . ASP A 1 79 ? 11.632 -10.121 -17.033 1.00 93.69 79 ASP A O 1
ATOM 613 N N . THR A 1 80 ? 10.558 -9.478 -15.176 1.00 90.00 80 THR A N 1
ATOM 614 C CA . THR A 1 80 ? 10.730 -10.741 -14.417 1.00 90.00 80 THR A CA 1
ATOM 615 C C . THR A 1 80 ? 10.175 -11.975 -15.130 1.00 90.00 80 THR A C 1
ATOM 617 O O . THR A 1 80 ? 10.840 -13.009 -15.153 1.00 90.00 80 THR A O 1
ATOM 620 N N . ASP A 1 81 ? 8.998 -11.859 -15.746 1.00 88.88 81 ASP A N 1
ATOM 621 C CA . ASP A 1 81 ? 8.324 -12.960 -16.451 1.00 88.88 81 ASP A CA 1
ATOM 622 C C . ASP A 1 81 ? 8.568 -12.950 -17.971 1.00 88.88 81 ASP A C 1
ATOM 624 O O . ASP A 1 81 ? 7.986 -13.746 -18.712 1.00 88.88 81 ASP A O 1
ATOM 628 N N . GLN A 1 82 ? 9.412 -12.038 -18.466 1.00 83.69 82 GLN A N 1
ATOM 629 C CA . GLN A 1 82 ? 9.684 -11.895 -19.893 1.00 83.69 82 GLN A CA 1
ATOM 630 C C . GLN A 1 82 ? 11.040 -12.512 -20.250 1.00 83.69 82 GLN A C 1
ATOM 632 O O . GLN A 1 82 ? 12.057 -12.162 -19.648 1.00 83.69 82 GLN A O 1
ATOM 637 N N . PRO A 1 83 ? 11.107 -13.401 -21.259 1.00 82.94 83 PRO A N 1
ATOM 638 C CA . PRO A 1 83 ? 12.390 -13.852 -21.765 1.00 82.94 83 PRO A CA 1
ATOM 639 C C . PRO A 1 83 ? 13.133 -12.654 -22.359 1.00 82.94 83 PRO A C 1
ATOM 641 O O . PRO A 1 83 ? 12.635 -11.981 -23.263 1.00 82.94 83 PRO A O 1
ATOM 644 N N . LEU A 1 84 ? 14.333 -12.393 -21.844 1.00 85.56 84 LEU A N 1
ATOM 645 C CA . LEU A 1 84 ? 15.185 -11.340 -22.377 1.00 85.56 84 LEU A CA 1
ATOM 646 C C . LEU A 1 84 ? 15.574 -11.686 -23.816 1.00 85.56 84 LEU A C 1
ATOM 648 O O . LEU A 1 84 ? 16.022 -12.800 -24.102 1.00 85.56 84 LEU A O 1
ATOM 652 N N . ALA A 1 85 ? 15.390 -10.725 -24.720 1.00 86.19 85 ALA A N 1
ATOM 653 C CA . ALA A 1 85 ? 15.862 -10.851 -26.090 1.00 86.19 85 ALA A CA 1
ATOM 654 C C . ALA A 1 85 ? 17.387 -11.052 -26.105 1.00 86.19 85 ALA A C 1
ATOM 656 O O . ALA A 1 85 ? 18.097 -10.579 -25.216 1.00 86.19 85 ALA A O 1
ATOM 657 N N . ALA A 1 86 ? 17.898 -11.754 -27.118 1.00 86.81 86 ALA A N 1
ATOM 658 C CA . ALA A 1 86 ? 19.323 -12.081 -27.209 1.00 86.81 86 ALA A CA 1
ATOM 659 C C . ALA A 1 86 ? 20.233 -10.838 -27.289 1.00 86.81 86 ALA A C 1
ATOM 661 O O . ALA A 1 86 ? 21.416 -10.923 -26.971 1.00 86.81 86 ALA A O 1
ATOM 662 N N . ASP A 1 87 ? 19.681 -9.700 -27.706 1.00 92.56 87 ASP A N 1
ATOM 663 C CA . ASP A 1 87 ? 20.321 -8.392 -27.823 1.00 92.56 87 ASP A CA 1
ATOM 664 C C . ASP A 1 87 ? 19.904 -7.405 -26.714 1.00 92.56 87 ASP A C 1
ATOM 666 O O . ASP A 1 87 ? 20.221 -6.219 -26.791 1.00 92.56 87 ASP A O 1
ATOM 670 N N . ALA A 1 88 ? 19.203 -7.861 -25.670 1.00 90.12 88 ALA A N 1
ATOM 671 C CA . ALA A 1 88 ? 18.773 -6.994 -24.577 1.00 90.12 88 ALA A CA 1
ATOM 672 C C . ALA A 1 88 ? 19.970 -6.491 -23.746 1.00 90.12 88 ALA A C 1
ATOM 674 O O . ALA A 1 88 ? 20.658 -7.262 -23.081 1.00 90.12 88 ALA A O 1
ATOM 675 N N . GLU A 1 89 ? 20.176 -5.172 -23.725 1.00 92.81 89 GLU A N 1
ATOM 676 C CA . GLU A 1 89 ? 21.253 -4.528 -22.953 1.00 92.81 89 GLU A CA 1
ATOM 677 C C . GLU A 1 89 ? 20.851 -4.179 -21.508 1.00 92.81 89 GLU A C 1
ATOM 679 O O . GLU A 1 89 ? 21.701 -3.872 -20.672 1.00 92.81 89 GLU A O 1
ATOM 684 N N . SER A 1 90 ? 19.552 -4.194 -21.192 1.00 91.06 90 SER A N 1
ATOM 685 C CA . SER A 1 90 ? 19.047 -3.877 -19.853 1.00 91.06 90 SER A CA 1
ATOM 686 C C . SER A 1 90 ? 17.723 -4.573 -19.551 1.00 91.06 90 SER A C 1
ATOM 688 O O . SER A 1 90 ? 16.910 -4.810 -20.443 1.00 91.06 90 SER A O 1
ATOM 690 N N . ALA A 1 91 ? 17.499 -4.845 -18.267 1.00 92.25 91 ALA A N 1
ATOM 691 C CA . ALA A 1 91 ? 16.253 -5.367 -17.724 1.00 92.25 91 ALA A CA 1
ATOM 692 C C . ALA A 1 91 ? 15.862 -4.561 -16.483 1.00 92.25 91 ALA A C 1
ATOM 694 O O . ALA A 1 91 ? 16.716 -4.008 -15.782 1.00 92.25 91 ALA A O 1
ATOM 695 N N . VAL A 1 92 ? 14.567 -4.483 -16.211 1.00 93.12 92 VAL A N 1
ATOM 696 C CA . VAL A 1 92 ? 13.995 -3.728 -15.103 1.00 93.12 92 VAL A CA 1
ATOM 697 C C . VAL A 1 92 ? 13.073 -4.646 -14.321 1.00 93.12 92 VAL A C 1
ATOM 699 O O . VAL A 1 92 ? 12.179 -5.264 -14.878 1.00 93.12 92 VAL A O 1
ATOM 702 N N . VAL A 1 93 ? 13.272 -4.695 -13.010 1.00 94.25 93 VAL A N 1
ATOM 703 C CA . VAL A 1 93 ? 12.386 -5.395 -12.074 1.00 94.25 93 VAL A CA 1
ATOM 704 C C . VAL A 1 93 ? 11.814 -4.399 -11.079 1.00 94.25 93 VAL A C 1
ATOM 706 O O . VAL A 1 93 ? 12.426 -3.352 -10.823 1.00 94.25 93 VAL A O 1
ATOM 709 N N . ARG A 1 94 ? 10.661 -4.704 -10.491 1.00 95.25 94 ARG A N 1
ATOM 710 C CA . ARG A 1 94 ? 10.017 -3.863 -9.473 1.00 95.25 94 ARG A CA 1
ATOM 711 C C . ARG A 1 94 ? 9.819 -4.621 -8.170 1.00 95.25 94 ARG A C 1
ATOM 713 O O . ARG A 1 94 ? 9.429 -5.779 -8.166 1.00 95.25 94 ARG A O 1
ATOM 720 N N . ILE A 1 95 ? 10.045 -3.929 -7.061 1.00 95.31 95 ILE A N 1
ATOM 721 C CA . ILE A 1 95 ? 9.815 -4.448 -5.713 1.00 95.31 95 ILE A CA 1
ATOM 722 C C . ILE A 1 95 ? 8.989 -3.416 -4.960 1.00 95.31 95 ILE A C 1
ATOM 724 O O . ILE A 1 95 ? 9.349 -2.238 -4.932 1.00 95.31 95 ILE A O 1
ATOM 728 N N . TYR A 1 96 ? 7.884 -3.858 -4.372 1.00 96.56 96 TYR A N 1
ATOM 729 C CA . TYR A 1 96 ? 7.035 -3.042 -3.518 1.00 96.56 96 TYR A CA 1
ATOM 730 C C . TYR A 1 96 ? 7.310 -3.365 -2.052 1.00 96.56 96 TYR A C 1
ATOM 732 O O . TYR A 1 96 ? 7.403 -4.533 -1.679 1.00 96.56 96 TYR A O 1
ATOM 740 N N . LEU A 1 97 ? 7.418 -2.324 -1.234 1.00 97.06 97 LEU A N 1
ATOM 741 C CA . LEU A 1 97 ? 7.579 -2.412 0.207 1.00 97.06 97 LEU A CA 1
ATOM 742 C C . LEU A 1 97 ? 6.479 -1.608 0.878 1.00 97.06 97 LEU A C 1
ATOM 744 O O . LEU A 1 97 ? 6.251 -0.439 0.564 1.00 97.06 97 LEU A O 1
ATOM 748 N N . GLU A 1 98 ? 5.827 -2.257 1.828 1.00 96.56 98 GLU A N 1
ATOM 749 C CA . GLU A 1 98 ? 4.757 -1.676 2.623 1.00 96.56 98 GLU A CA 1
ATOM 750 C C . GLU A 1 98 ? 5.243 -0.459 3.415 1.00 96.56 98 GLU A C 1
ATOM 752 O O . GLU A 1 98 ? 6.423 -0.323 3.761 1.00 96.56 98 GLU A O 1
ATOM 757 N N . GLY A 1 99 ? 4.297 0.402 3.767 1.00 97.00 99 GLY A N 1
ATOM 758 C CA . GLY A 1 99 ? 4.550 1.589 4.552 1.00 97.00 99 GLY A CA 1
ATOM 759 C C . GLY A 1 99 ? 5.009 1.318 5.977 1.00 97.00 99 GLY A C 1
ATOM 760 O O . GLY A 1 99 ? 4.858 0.235 6.553 1.00 97.00 99 GLY A O 1
ATOM 761 N N . ILE A 1 100 ? 5.562 2.355 6.594 1.00 97.75 100 ILE A N 1
ATOM 762 C CA . ILE A 1 100 ? 5.901 2.318 8.015 1.00 97.75 100 ILE A CA 1
ATOM 763 C C . ILE A 1 100 ? 4.627 2.127 8.844 1.00 97.75 100 ILE A C 1
ATOM 765 O O . ILE A 1 100 ? 3.622 2.787 8.599 1.00 97.75 100 ILE A O 1
ATOM 769 N N . GLY A 1 101 ? 4.676 1.261 9.854 1.00 97.06 101 GLY A N 1
ATOM 770 C CA . GLY A 1 101 ? 3.570 1.098 10.797 1.00 97.06 101 GLY A CA 1
ATOM 771 C C . GLY A 1 101 ? 2.380 0.265 10.314 1.00 97.06 101 GLY A C 1
ATOM 772 O O . GLY A 1 101 ? 1.322 0.342 10.930 1.00 97.06 101 GLY A O 1
ATOM 773 N N . THR A 1 102 ? 2.526 -0.527 9.253 1.00 96.31 102 THR A N 1
ATOM 774 C CA . THR A 1 102 ? 1.457 -1.396 8.732 1.00 96.31 102 THR A CA 1
ATOM 775 C C . THR A 1 102 ? 2.025 -2.655 8.088 1.00 96.31 102 THR A C 1
ATOM 777 O O . THR A 1 102 ? 3.100 -2.567 7.524 1.00 96.31 102 THR A O 1
ATOM 780 N N . SER A 1 103 ? 1.346 -3.797 8.121 1.00 95.31 103 SER A N 1
ATOM 781 C CA . SER A 1 103 ? 1.781 -4.999 7.393 1.00 95.31 103 SER A CA 1
ATOM 782 C C . SER A 1 103 ? 0.586 -5.688 6.744 1.00 95.31 103 SER A C 1
ATOM 784 O O . SER A 1 103 ? -0.534 -5.601 7.252 1.00 95.31 103 SER A O 1
ATOM 786 N N . SER A 1 104 ? 0.818 -6.374 5.627 1.00 92.69 104 SER A N 1
ATOM 787 C CA . SER A 1 104 ? -0.220 -7.109 4.901 1.00 92.69 104 SER A CA 1
ATOM 788 C C . SER A 1 104 ? -0.885 -8.133 5.814 1.00 92.69 104 SER A C 1
ATOM 790 O O . SER A 1 104 ? -0.203 -8.960 6.416 1.00 92.69 104 SER A O 1
ATOM 792 N N . GLY A 1 105 ? -2.213 -8.094 5.910 1.00 88.56 105 GLY A N 1
ATOM 793 C CA . GLY A 1 105 ? -2.983 -9.044 6.717 1.00 88.56 105 GLY A CA 1
ATOM 794 C C . GLY A 1 105 ? -2.998 -8.751 8.222 1.00 88.56 105 GLY A C 1
ATOM 795 O O . GLY A 1 105 ? -3.807 -9.332 8.939 1.00 88.56 105 GLY A O 1
ATOM 796 N N . GLU A 1 106 ? -2.193 -7.802 8.700 1.00 91.31 106 GLU A N 1
ATOM 797 C CA . GLU A 1 106 ? -2.037 -7.506 10.126 1.00 91.31 106 GLU A CA 1
ATOM 798 C C . GLU A 1 106 ? -2.649 -6.156 10.504 1.00 91.31 106 GLU A C 1
ATOM 800 O O . GLU A 1 106 ? -2.836 -5.272 9.666 1.00 91.31 106 GLU A O 1
ATOM 805 N N . ALA A 1 107 ? -2.936 -5.983 11.794 1.00 91.75 107 ALA A N 1
ATOM 806 C CA . ALA A 1 107 ? -3.336 -4.692 12.336 1.00 91.75 107 ALA A CA 1
ATOM 807 C C . ALA A 1 107 ? -2.178 -3.679 12.286 1.00 91.75 107 ALA A C 1
ATOM 809 O O . ALA A 1 107 ? -1.000 -4.024 12.417 1.00 91.75 107 ALA A O 1
ATOM 810 N N . ASP A 1 108 ? -2.522 -2.400 12.154 1.00 94.88 108 ASP A N 1
ATOM 811 C CA . ASP A 1 108 ? -1.532 -1.333 12.099 1.00 94.88 108 ASP A CA 1
ATOM 812 C C . ASP A 1 108 ? -0.800 -1.132 13.439 1.00 94.88 108 ASP A C 1
ATOM 814 O O . ASP A 1 108 ? -1.363 -1.221 14.531 1.00 94.88 108 ASP A O 1
ATOM 818 N N . SER A 1 109 ? 0.484 -0.783 13.353 1.00 96.56 109 SER A N 1
ATOM 819 C CA . SER A 1 109 ? 1.334 -0.482 14.504 1.00 96.56 109 SER A CA 1
ATOM 820 C C . SER A 1 109 ? 1.444 1.023 14.719 1.00 96.56 109 SER A C 1
ATOM 822 O O . SER A 1 109 ? 2.278 1.691 14.104 1.00 96.56 109 SER A O 1
ATOM 824 N N . LEU A 1 110 ? 0.665 1.559 15.663 1.00 95.31 110 LEU A N 1
ATOM 825 C CA . LEU A 1 110 ? 0.736 2.977 16.041 1.00 95.31 110 LEU A CA 1
ATOM 826 C C . LEU A 1 110 ? 2.148 3.388 16.497 1.00 95.31 110 LEU A C 1
ATOM 828 O O . LEU A 1 110 ? 2.634 4.467 16.155 1.00 95.31 110 LEU A O 1
ATOM 832 N N . TYR A 1 111 ? 2.835 2.504 17.229 1.00 96.06 111 TYR A N 1
ATOM 833 C CA . TYR A 1 111 ? 4.227 2.720 17.624 1.00 96.06 111 TYR A CA 1
ATOM 834 C C . TYR A 1 111 ? 5.132 2.885 16.399 1.00 96.06 111 TYR A C 1
ATOM 836 O O . TYR A 1 111 ? 5.917 3.834 16.345 1.00 96.06 111 TYR A O 1
ATOM 844 N N . GLY A 1 112 ? 4.997 2.003 15.403 1.00 95.50 112 GLY A N 1
ATOM 845 C CA . GLY A 1 112 ? 5.740 2.086 14.148 1.00 95.50 112 GLY A CA 1
ATOM 846 C C . GLY A 1 112 ? 5.446 3.372 13.382 1.00 95.50 112 GLY A C 1
ATOM 847 O O . GLY A 1 112 ? 6.385 4.063 12.994 1.00 95.50 112 GLY A O 1
ATOM 848 N N . GLN A 1 113 ? 4.171 3.746 13.243 1.00 95.12 113 GLN A N 1
ATOM 849 C CA . GLN A 1 113 ? 3.755 4.954 12.520 1.00 95.12 113 GLN A CA 1
ATOM 850 C C . GLN A 1 113 ? 4.336 6.238 13.121 1.00 95.12 113 GLN A C 1
ATOM 852 O O . GLN A 1 113 ? 4.879 7.070 12.397 1.00 95.12 113 GLN A O 1
ATOM 857 N N . ILE A 1 114 ? 4.244 6.394 14.446 1.00 95.62 114 ILE A N 1
ATOM 858 C CA . ILE A 1 114 ? 4.658 7.629 15.127 1.00 95.62 114 ILE A CA 1
ATOM 859 C C . ILE A 1 114 ? 6.177 7.699 15.278 1.00 95.62 114 ILE A C 1
ATOM 861 O O . ILE A 1 114 ? 6.773 8.764 15.128 1.00 95.62 114 ILE A O 1
ATOM 865 N N . THR A 1 115 ? 6.821 6.582 15.620 1.00 95.94 115 THR A N 1
ATOM 866 C CA . THR A 1 115 ? 8.248 6.598 15.978 1.00 95.94 115 THR A CA 1
ATOM 867 C C . THR A 1 115 ? 9.169 6.236 14.819 1.00 95.94 115 THR A C 1
ATOM 869 O O . THR A 1 115 ? 10.373 6.489 14.898 1.00 95.94 115 THR A O 1
ATOM 872 N N . GLY A 1 116 ? 8.642 5.605 13.767 1.00 94.62 116 GLY A N 1
ATOM 873 C CA . GLY A 1 116 ? 9.437 5.018 12.692 1.00 94.62 116 GLY A CA 1
ATOM 874 C C . GLY A 1 116 ? 10.312 3.845 13.146 1.00 94.62 116 GLY A C 1
ATOM 875 O O . GLY A 1 116 ? 11.291 3.527 12.469 1.00 94.62 116 GLY A O 1
ATOM 876 N N .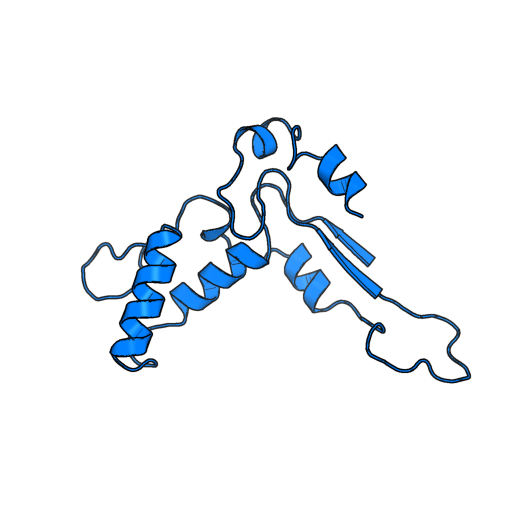 ARG A 1 117 ? 10.016 3.218 14.295 1.00 95.69 117 ARG A N 1
ATOM 877 C CA . ARG A 1 117 ? 10.802 2.126 14.904 1.00 95.69 117 ARG A CA 1
ATOM 878 C C . ARG A 1 117 ? 10.005 0.824 14.999 1.00 95.69 117 ARG A C 1
ATOM 880 O O . ARG A 1 117 ? 8.822 0.777 14.692 1.00 95.69 117 ARG A O 1
ATOM 887 N N . GLY A 1 118 ? 10.675 -0.229 15.462 1.00 94.69 118 GLY A N 1
ATOM 888 C CA . GLY A 1 118 ? 10.107 -1.571 15.548 1.00 94.69 118 GLY A CA 1
ATOM 889 C C . GLY A 1 118 ? 10.095 -2.277 14.195 1.00 94.69 118 GLY A C 1
ATOM 890 O O . GLY A 1 118 ? 10.762 -1.845 13.251 1.00 94.69 118 GLY A O 1
ATOM 891 N N . ASP A 1 119 ? 9.330 -3.359 14.118 1.00 95.31 119 ASP A N 1
ATOM 892 C CA . ASP A 1 119 ? 9.348 -4.294 12.984 1.00 95.31 119 ASP A CA 1
ATOM 893 C C . ASP A 1 119 ? 8.711 -3.729 11.711 1.00 95.31 119 ASP A C 1
ATOM 895 O O . ASP A 1 119 ? 8.965 -4.210 10.613 1.00 95.31 119 ASP A O 1
ATOM 899 N N . THR A 1 120 ? 7.943 -2.650 11.847 1.00 95.62 120 THR A N 1
ATOM 900 C CA . THR A 1 120 ? 7.375 -1.880 10.734 1.00 95.62 120 THR A CA 1
ATOM 901 C C . THR A 1 120 ? 8.034 -0.505 10.597 1.00 95.62 120 THR A C 1
ATOM 903 O O . THR A 1 120 ? 7.516 0.365 9.905 1.00 95.62 120 THR A O 1
ATOM 906 N N . GLY A 1 121 ? 9.163 -0.272 11.275 1.00 95.19 121 GLY A N 1
ATOM 907 C CA . GLY A 1 121 ? 9.902 0.988 11.248 1.00 95.19 121 GLY A CA 1
ATOM 908 C C . GLY A 1 121 ? 10.805 1.158 10.023 1.00 95.19 121 GLY A C 1
ATOM 909 O O . GLY A 1 121 ? 11.011 0.237 9.236 1.00 95.19 121 GLY A O 1
ATOM 910 N N . ILE A 1 122 ? 11.434 2.330 9.899 1.00 94.94 122 ILE A N 1
ATOM 911 C CA . ILE A 1 122 ? 12.275 2.715 8.749 1.00 94.94 122 ILE A CA 1
ATOM 912 C C . ILE A 1 122 ? 13.379 1.682 8.499 1.00 94.94 122 ILE A C 1
ATOM 914 O O . ILE A 1 122 ? 13.540 1.186 7.389 1.00 94.94 122 ILE A O 1
ATOM 918 N N . GLN A 1 123 ? 14.135 1.325 9.543 1.00 95.69 123 GLN A N 1
ATOM 919 C CA . GLN A 1 123 ? 15.233 0.366 9.400 1.00 95.69 123 GLN A CA 1
ATOM 920 C C . GLN A 1 123 ? 14.751 -1.038 9.031 1.00 95.69 123 GLN A C 1
ATOM 922 O O . GLN A 1 123 ? 15.502 -1.772 8.395 1.00 95.69 123 GLN A O 1
ATOM 927 N N . ALA A 1 124 ? 13.544 -1.424 9.450 1.00 95.00 124 ALA A N 1
ATOM 928 C CA . ALA A 1 124 ? 12.972 -2.706 9.072 1.00 95.00 124 ALA A CA 1
ATOM 929 C C . ALA A 1 124 ? 12.617 -2.710 7.579 1.00 95.00 124 ALA A C 1
ATOM 931 O O . ALA A 1 124 ? 13.019 -3.631 6.878 1.00 95.00 124 ALA A O 1
ATOM 932 N N . ARG A 1 125 ? 12.002 -1.632 7.069 1.00 94.56 125 ARG A N 1
ATOM 933 C CA . ARG A 1 125 ? 11.709 -1.474 5.633 1.00 94.56 125 ARG A CA 1
ATOM 934 C C . ARG A 1 125 ? 12.954 -1.488 4.765 1.00 94.56 125 ARG A C 1
ATOM 936 O O . ARG A 1 125 ? 12.987 -2.186 3.763 1.00 94.56 125 ARG A O 1
ATOM 943 N N . VAL A 1 126 ? 14.005 -0.781 5.172 1.00 93.50 126 VAL A N 1
ATOM 944 C CA . VAL A 1 126 ? 15.274 -0.777 4.425 1.00 93.50 126 VAL A CA 1
ATOM 945 C C . VAL A 1 126 ? 15.944 -2.154 4.430 1.00 93.50 126 VAL A C 1
ATOM 947 O O . VAL A 1 126 ? 16.594 -2.519 3.464 1.00 93.50 126 VAL A O 1
ATOM 950 N N . ARG A 1 127 ? 15.786 -2.951 5.493 1.00 94.25 127 ARG A N 1
ATOM 951 C CA . ARG A 1 127 ? 16.323 -4.323 5.535 1.00 94.25 127 ARG A CA 1
ATOM 952 C C . ARG A 1 127 ? 15.547 -5.316 4.663 1.00 94.25 127 ARG A C 1
ATOM 954 O O . ARG A 1 127 ? 16.058 -6.404 4.424 1.00 94.25 127 ARG A O 1
ATOM 961 N N . GLN A 1 128 ? 14.329 -4.973 4.247 1.00 88.75 128 GLN A N 1
ATOM 962 C CA . GLN A 1 128 ? 13.475 -5.808 3.397 1.00 88.75 128 GLN A CA 1
ATOM 963 C C . GLN A 1 128 ? 13.717 -5.581 1.893 1.00 88.75 128 GLN A C 1
ATOM 965 O O . GLN A 1 128 ? 13.269 -6.403 1.097 1.00 88.75 128 GLN A O 1
ATOM 970 N N . SER A 1 129 ? 14.381 -4.484 1.507 1.00 81.44 129 SER A N 1
ATOM 971 C CA . SER A 1 129 ? 14.754 -4.186 0.113 1.00 81.44 129 SER A CA 1
ATOM 972 C C . SER A 1 129 ? 16.068 -4.835 -0.287 1.00 81.44 129 SER A C 1
ATOM 974 O O . SER A 1 129 ? 16.150 -5.315 -1.436 1.00 81.44 129 SER A O 1
#

Radius of gyration: 17.99 Å; chains: 1; bounding box: 50×25×45 Å

Foldseek 3Di:
DEFEDAQQADDQLQVLQVQLQVPDPPPDDPVVLVVNLVVQVVQPFDDPPPPSHRPDFDDTHNRDHQDPSSVCLVVDDACPPPDADPPHPDGDHYHYFYHFQDDRPDDGHPCRRPPLDDCSRPVNRVVVD

Secondary structure (DSSP, 8-state):
-EEEPPTT--HHHHHHHHHHHH--TTSS-HHHHHHHHHHHHHTT-B-SSSSSS--B--SSGGGSPPPHHHHHHHHS---TTSPPPTT-------EEEPPTT--TTS---HHHHHHS-STTSHHHHHHH-

pLDDT: mean 86.69, std 11.5, range [51.28, 97.75]